Protein AF-A0A8R1TGW3-F1 (afdb_monomer)

InterPro domains:
  IPR015089 Cytochrome b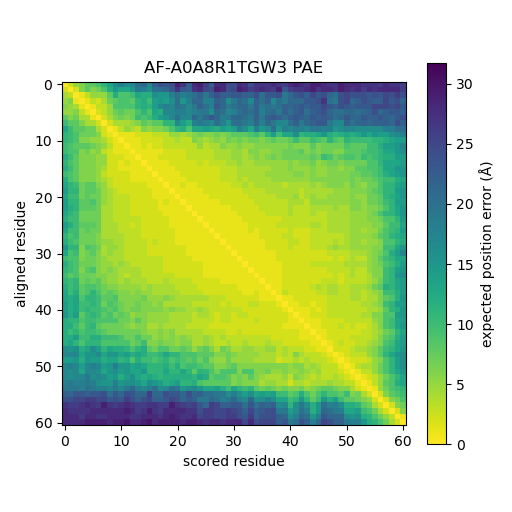-c1 complex subunit 10 [PF08997] (3-57)
  IPR015089 Cytochrome b-c1 complex subunit 10 [PTHR15420] (1-59)
  IPR029027 Single alpha-helix domain superfamily [SSF81518] (4-54)

Nearest PDB structures (foldseek):
  7tz6-assembly1_X  TM=8.235E-01  e=2.105E-03  Bos taurus
  8ugk-assembly1_3Y  TM=8.898E-01  e=5.395E-03  Sus scrofa
  8ugr-assembly1_3Y  TM=8.848E-01  e=5.395E-03  Sus scrofa
  8ugr-assembly1_3X  TM=8.538E-01  e=5.019E-03  Sus scrofa

Structure (mmCIF, N/CA/C/O backbone):
data_AF-A0A8R1TGW3-F1
#
_entry.id   AF-A0A8R1TGW3-F1
#
loop_
_atom_site.group_PDB
_atom_site.id
_atom_site.type_symbol
_atom_site.label_atom_id
_atom_site.label_alt_id
_atom_site.label_comp_id
_atom_site.label_asym_id
_atom_site.label_enti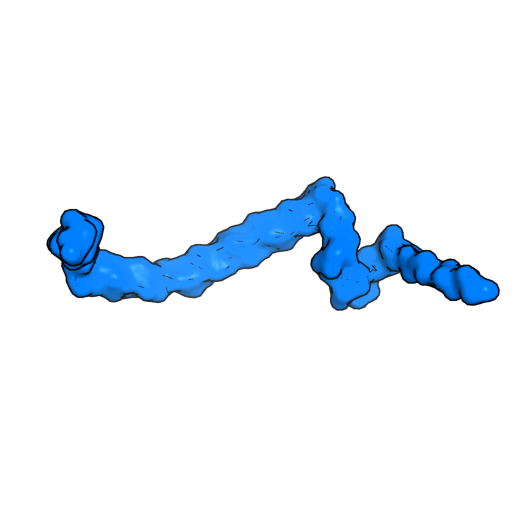ty_id
_atom_site.label_seq_id
_atom_site.pdbx_PDB_ins_code
_atom_site.Cartn_x
_atom_site.Cartn_y
_atom_site.Cartn_z
_atom_site.occupancy
_atom_site.B_iso_or_equiv
_atom_site.auth_seq_id
_atom_site.auth_comp_id
_atom_site.auth_asym_id
_atom_site.auth_atom_id
_atom_site.pdbx_PDB_model_num
ATOM 1 N N . MET A 1 1 ? -19.871 16.796 16.072 1.00 50.53 1 MET A N 1
ATOM 2 C CA . MET A 1 1 ? -19.447 15.380 15.961 1.00 50.53 1 MET A CA 1
ATOM 3 C C . MET A 1 1 ? -20.474 14.649 15.111 1.00 50.53 1 MET A C 1
ATOM 5 O O . MET A 1 1 ? -21.638 14.625 15.489 1.00 50.53 1 MET A O 1
ATOM 9 N N . SER A 1 2 ? -20.072 14.186 13.925 1.00 66.12 2 SER A N 1
ATOM 10 C CA . SER A 1 2 ? -20.952 13.543 12.935 1.00 66.12 2 SER A CA 1
ATOM 11 C C . SER A 1 2 ? -21.598 12.265 13.494 1.00 66.12 2 SER A C 1
ATOM 13 O O . SER A 1 2 ? -20.958 11.537 14.249 1.00 66.12 2 SER A O 1
ATOM 15 N N . LEU A 1 3 ? -22.844 11.966 13.101 1.00 66.44 3 LEU A N 1
ATOM 16 C CA . LEU A 1 3 ? -23.599 10.751 13.470 1.00 66.44 3 LEU A CA 1
ATOM 17 C C . LEU A 1 3 ? -22.800 9.448 13.272 1.00 66.44 3 LEU A C 1
ATOM 19 O O . LEU A 1 3 ? -22.980 8.485 14.015 1.00 66.44 3 LEU A O 1
ATOM 23 N N . VAL A 1 4 ? -21.860 9.452 12.326 1.00 67.31 4 VAL A N 1
ATOM 24 C CA . VAL A 1 4 ? -20.960 8.335 12.009 1.00 67.31 4 VAL A CA 1
ATOM 25 C C . VAL A 1 4 ? -20.113 7.908 13.216 1.00 67.31 4 VAL A C 1
ATOM 27 O O . VAL A 1 4 ? -19.947 6.714 13.455 1.00 67.31 4 VAL A O 1
ATOM 30 N N . SER A 1 5 ? -19.639 8.850 14.040 1.00 62.25 5 SER A N 1
ATOM 31 C CA . SER A 1 5 ? -18.800 8.525 15.205 1.00 62.25 5 SER A CA 1
ATOM 32 C C . SER A 1 5 ? -19.589 7.935 16.378 1.00 62.25 5 SER A C 1
ATOM 34 O O . SER A 1 5 ? -18.993 7.336 17.266 1.00 62.25 5 SER A O 1
ATOM 36 N N . LYS A 1 6 ? -20.921 8.096 16.400 1.00 65.38 6 LYS A N 1
ATOM 37 C CA . LYS A 1 6 ? -21.816 7.425 17.363 1.00 65.38 6 LYS A CA 1
ATOM 38 C C . LYS A 1 6 ? -22.206 6.012 16.912 1.00 65.38 6 LYS A C 1
ATOM 40 O O . LYS A 1 6 ? -22.475 5.170 17.760 1.00 65.38 6 LYS A O 1
ATOM 45 N N . LEU A 1 7 ? -22.235 5.759 15.602 1.00 65.81 7 LEU A N 1
ATOM 46 C CA . LEU A 1 7 ? -22.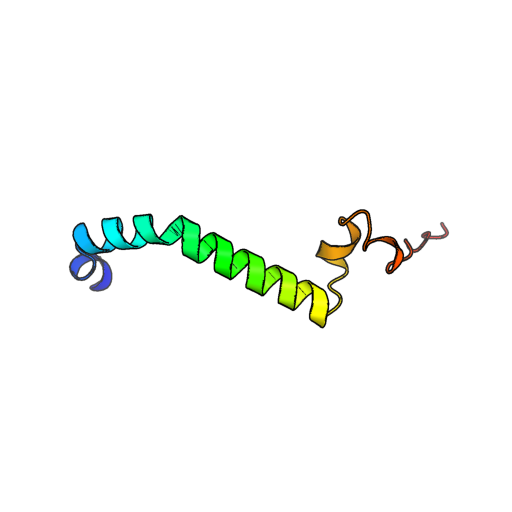576 4.462 15.004 1.00 65.81 7 LEU A CA 1
ATOM 47 C C . LEU A 1 7 ? -21.400 3.475 15.009 1.00 65.81 7 LEU A C 1
ATOM 49 O O . LEU A 1 7 ? -21.594 2.274 15.200 1.00 65.81 7 LEU A O 1
ATOM 53 N N . ILE A 1 8 ? -20.172 3.967 14.838 1.00 72.94 8 ILE A N 1
ATOM 54 C CA . ILE A 1 8 ? -18.974 3.123 14.814 1.00 72.94 8 ILE A CA 1
ATOM 55 C C . ILE A 1 8 ? -18.492 2.892 16.251 1.00 72.94 8 ILE A C 1
ATOM 57 O O . ILE A 1 8 ? -17.637 3.593 16.787 1.00 72.94 8 ILE A O 1
ATOM 61 N N . GLY A 1 9 ? -19.073 1.884 16.898 1.00 81.62 9 GLY A N 1
ATOM 62 C CA . GLY A 1 9 ? -18.607 1.396 18.194 1.00 81.62 9 GLY A CA 1
ATOM 63 C C . GLY A 1 9 ? -17.220 0.741 18.119 1.00 81.62 9 GLY A C 1
ATOM 64 O O . GLY A 1 9 ? -16.826 0.194 17.087 1.00 81.62 9 GLY A O 1
ATOM 65 N N . LYS A 1 10 ? -16.505 0.715 19.256 1.00 83.50 10 LYS A N 1
ATOM 66 C CA . LYS A 1 10 ? -15.158 0.117 19.415 1.00 83.50 10 LYS A CA 1
ATOM 67 C C . LYS A 1 10 ? -15.040 -1.285 18.796 1.00 83.50 10 LYS A C 1
ATOM 69 O O . LYS A 1 10 ? -14.035 -1.603 18.172 1.00 83.50 10 LYS A O 1
ATOM 74 N N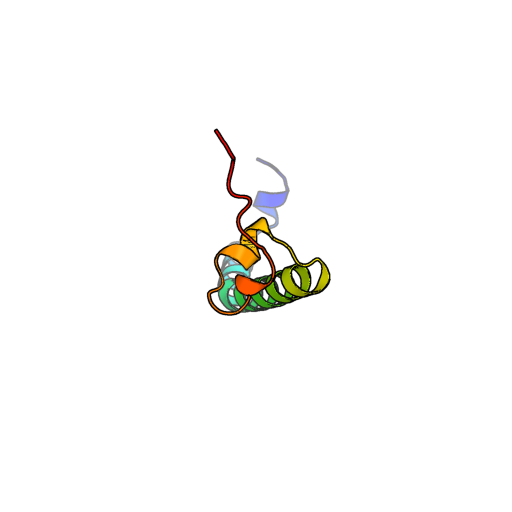 . ARG A 1 11 ? -16.103 -2.091 18.896 1.00 85.31 11 ARG A N 1
ATOM 75 C CA . ARG A 1 11 ? -16.209 -3.437 18.310 1.00 85.31 11 ARG A CA 1
ATOM 76 C C . ARG A 1 11 ? -16.038 -3.465 16.783 1.00 85.31 11 ARG A C 1
ATOM 78 O O . ARG A 1 11 ? -15.441 -4.408 16.269 1.00 85.31 11 ARG A O 1
ATOM 85 N N . TYR A 1 12 ? -16.573 -2.488 16.053 1.00 86.75 12 TYR A N 1
ATOM 86 C CA . TYR A 1 12 ? -16.453 -2.440 14.591 1.00 86.75 12 TYR A CA 1
ATOM 87 C C . TYR A 1 12 ? -15.050 -2.018 14.160 1.00 86.75 12 TYR A C 1
ATOM 89 O O . TYR A 1 12 ? -14.517 -2.568 13.203 1.00 86.75 12 TYR A O 1
ATOM 97 N N . ILE A 1 13 ? -14.417 -1.121 14.920 1.00 88.56 13 ILE A N 1
ATOM 98 C CA . ILE A 1 13 ? -13.025 -0.711 14.694 1.00 88.56 13 ILE A CA 1
ATOM 99 C C . ILE A 1 13 ? -12.086 -1.908 14.873 1.00 88.56 13 ILE A C 1
ATOM 101 O O . ILE A 1 13 ? -11.250 -2.163 14.013 1.00 88.56 13 ILE A O 1
ATOM 105 N N . THR A 1 14 ? -12.254 -2.691 15.945 1.00 90.62 14 THR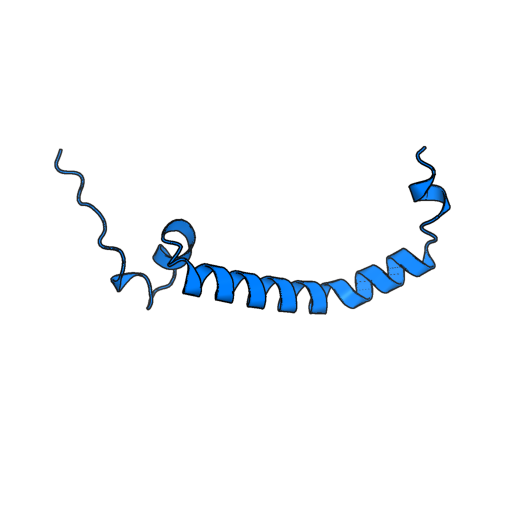 A N 1
ATOM 106 C CA . THR A 1 14 ? -11.434 -3.892 16.178 1.00 90.62 14 THR A CA 1
ATOM 107 C C . THR A 1 14 ? -11.574 -4.917 15.052 1.00 90.62 14 THR A C 1
ATOM 109 O O . THR A 1 14 ? -10.571 -5.469 14.615 1.00 90.62 14 THR A O 1
ATOM 112 N N . GLN A 1 15 ? -12.789 -5.134 14.539 1.00 92.69 15 GLN A N 1
ATOM 113 C CA . GLN A 1 15 ? -13.011 -6.021 13.391 1.00 92.69 15 GLN A CA 1
ATOM 114 C C . GLN A 1 15 ? -12.376 -5.469 12.112 1.00 92.69 15 GLN A C 1
ATOM 116 O O . GLN A 1 15 ? -11.691 -6.203 11.412 1.00 92.69 15 GLN A O 1
ATOM 121 N N . ALA A 1 16 ? -12.545 -4.178 11.818 1.00 92.88 16 ALA A N 1
ATOM 122 C CA . ALA A 1 16 ? -11.941 -3.564 10.639 1.00 92.88 16 ALA A CA 1
ATOM 123 C C . ALA A 1 16 ? -10.412 -3.713 10.644 1.00 92.88 16 ALA A C 1
ATOM 125 O O . ALA A 1 16 ? -9.835 -4.083 9.626 1.00 92.88 16 ALA A O 1
ATOM 126 N N . ILE A 1 17 ? -9.770 -3.520 11.803 1.00 94.00 17 ILE A N 1
ATOM 127 C CA . ILE A 1 17 ? -8.321 -3.706 11.971 1.00 94.00 17 ILE A CA 1
ATOM 128 C C . ILE A 1 17 ? -7.900 -5.147 11.646 1.00 94.00 17 ILE A C 1
ATOM 130 O O . ILE A 1 17 ? -6.881 -5.348 10.990 1.00 94.00 17 ILE A O 1
ATOM 134 N N . GLN A 1 18 ? -8.688 -6.149 12.045 1.00 95.81 18 GLN A N 1
ATOM 135 C CA . GLN A 1 18 ? -8.390 -7.555 11.742 1.00 95.81 18 GLN A CA 1
ATOM 136 C C . GLN A 1 18 ? -8.403 -7.859 10.237 1.00 95.81 18 GLN A C 1
ATOM 138 O O . GLN A 1 18 ? -7.657 -8.727 9.792 1.00 95.81 18 GLN A O 1
ATOM 143 N N . TYR A 1 19 ? -9.199 -7.133 9.448 1.00 96.50 19 TYR A N 1
ATOM 144 C CA . TYR A 1 19 ? -9.269 -7.294 7.992 1.00 96.50 19 TYR A CA 1
ATOM 145 C C . TYR A 1 19 ? -8.290 -6.401 7.216 1.00 96.50 19 TYR A C 1
ATOM 147 O O . TYR A 1 19 ? -8.217 -6.504 5.993 1.00 96.50 19 TYR A O 1
ATOM 155 N N . VAL A 1 20 ? -7.502 -5.546 7.879 1.00 96.94 20 VAL A N 1
ATOM 156 C CA . VAL A 1 20 ? -6.506 -4.696 7.199 1.00 96.94 20 VAL A CA 1
ATOM 157 C C . VAL A 1 20 ? -5.511 -5.513 6.363 1.00 96.94 20 VAL A C 1
ATOM 159 O O . VAL A 1 20 ? -5.295 -5.140 5.209 1.00 96.94 20 VAL A O 1
ATOM 162 N N . PRO A 1 21 ? -4.937 -6.634 6.853 1.00 96.81 21 PRO A N 1
ATOM 163 C CA . PRO A 1 21 ? -4.000 -7.416 6.051 1.00 96.81 21 PRO A CA 1
ATOM 164 C C . PRO A 1 21 ? -4.645 -7.980 4.783 1.00 96.81 21 PRO A C 1
ATOM 166 O O . PRO A 1 21 ? -4.076 -7.860 3.701 1.00 96.81 21 PRO A O 1
ATOM 169 N N . SER A 1 22 ? -5.852 -8.549 4.884 1.00 97.00 22 SER A N 1
ATOM 170 C CA . SER A 1 22 ? -6.541 -9.127 3.726 1.00 97.00 22 SER A CA 1
ATOM 171 C C . SER A 1 22 ? -6.965 -8.056 2.723 1.00 97.00 22 SER A C 1
ATOM 173 O O . SER A 1 22 ? -6.757 -8.237 1.526 1.00 97.00 22 SER A O 1
ATOM 175 N N . ALA A 1 23 ? -7.483 -6.918 3.191 1.00 97.75 23 ALA A N 1
ATOM 176 C CA . ALA A 1 23 ? -7.779 -5.771 2.337 1.00 97.75 23 ALA A CA 1
ATOM 177 C C . ALA A 1 23 ? -6.520 -5.258 1.618 1.00 97.75 23 ALA A C 1
ATOM 179 O O . ALA A 1 23 ? -6.580 -4.940 0.432 1.00 97.75 23 ALA A O 1
ATOM 180 N N . GLY A 1 24 ? -5.373 -5.243 2.306 1.00 98.06 24 GLY A N 1
ATOM 181 C CA . GLY A 1 24 ? -4.078 -4.911 1.718 1.00 98.06 24 GLY A CA 1
ATOM 182 C C . GLY A 1 24 ? -3.686 -5.864 0.588 1.00 98.06 24 GLY A C 1
ATOM 183 O O . GLY A 1 24 ? -3.334 -5.403 -0.495 1.00 98.06 24 GLY A O 1
ATOM 184 N N . PHE A 1 25 ? -3.812 -7.178 0.797 1.00 98.31 25 PHE A N 1
ATOM 185 C CA . PHE A 1 25 ? -3.525 -8.171 -0.244 1.00 98.31 25 PHE A CA 1
ATOM 186 C C . PHE A 1 25 ? -4.461 -8.046 -1.448 1.00 98.31 25 PHE A C 1
ATOM 188 O O . PHE A 1 25 ? -3.978 -7.972 -2.575 1.00 98.31 25 PHE A O 1
ATOM 195 N N . TYR A 1 26 ? -5.777 -7.952 -1.236 1.00 98.12 26 TYR A N 1
ATOM 196 C CA . TYR A 1 26 ? -6.724 -7.774 -2.342 1.00 98.12 26 TYR A CA 1
ATOM 197 C C . TYR A 1 26 ? -6.492 -6.461 -3.099 1.00 98.12 26 TYR A C 1
ATOM 199 O O . TYR A 1 26 ? -6.551 -6.444 -4.329 1.00 98.12 26 TYR A O 1
ATOM 207 N N . GLY A 1 27 ? -6.175 -5.379 -2.383 1.00 98.19 27 GLY A N 1
ATOM 208 C CA . GLY A 1 27 ? -5.806 -4.099 -2.982 1.00 98.19 27 GLY A CA 1
ATOM 209 C C . GLY A 1 27 ? -4.537 -4.200 -3.826 1.00 98.19 27 GLY A C 1
ATOM 210 O O . GLY A 1 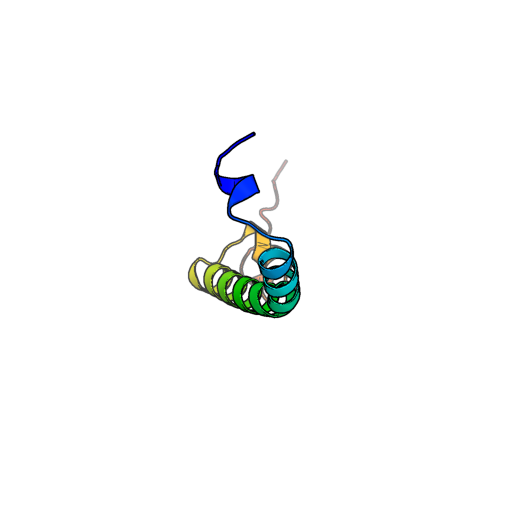27 ? -4.524 -3.737 -4.964 1.00 98.19 27 GLY A O 1
ATOM 211 N N . ALA A 1 28 ? -3.499 -4.864 -3.313 1.00 97.75 28 ALA A N 1
ATOM 212 C CA . ALA A 1 28 ? -2.258 -5.096 -4.045 1.00 97.75 28 ALA A CA 1
ATOM 213 C C . ALA A 1 28 ? -2.497 -5.933 -5.310 1.00 97.75 28 ALA A C 1
ATOM 215 O O . ALA A 1 28 ? -2.055 -5.544 -6.387 1.00 97.75 28 ALA A O 1
ATOM 216 N N . THR A 1 29 ? -3.256 -7.029 -5.218 1.00 98.12 29 THR A N 1
ATOM 217 C CA . THR A 1 29 ? -3.596 -7.866 -6.377 1.00 98.12 29 THR A CA 1
ATOM 218 C C . THR A 1 29 ? -4.370 -7.083 -7.437 1.00 98.12 29 THR A C 1
ATOM 220 O O . THR A 1 29 ? -4.011 -7.129 -8.613 1.00 98.12 29 THR A O 1
ATOM 223 N N . GLY A 1 30 ? -5.400 -6.330 -7.037 1.00 97.88 30 GLY A N 1
ATOM 224 C CA . GLY A 1 30 ? -6.166 -5.488 -7.958 1.00 97.88 30 GLY A CA 1
ATOM 225 C C . GLY A 1 30 ? -5.305 -4.407 -8.614 1.00 97.88 30 GLY A C 1
ATOM 226 O O . GLY A 1 30 ? -5.408 -4.176 -9.816 1.00 97.88 30 GLY A O 1
ATOM 227 N N . PHE A 1 31 ? -4.400 -3.793 -7.850 1.00 96.75 31 PHE A N 1
ATOM 228 C CA . PHE A 1 31 ? -3.466 -2.795 -8.360 1.00 96.75 31 PHE A CA 1
ATOM 229 C C . PHE A 1 31 ? -2.464 -3.381 -9.360 1.00 96.75 31 PHE A C 1
ATOM 231 O O . PHE A 1 31 ? -2.225 -2.780 -10.407 1.00 96.75 31 PHE A O 1
ATOM 238 N N . THR A 1 32 ? -1.913 -4.568 -9.091 1.00 95.25 32 THR A N 1
ATOM 239 C CA . THR A 1 32 ? -1.038 -5.274 -10.036 1.00 95.25 32 THR A CA 1
ATOM 240 C C . THR A 1 32 ? -1.781 -5.610 -11.325 1.00 95.25 32 THR A C 1
ATOM 242 O O . THR A 1 32 ? -1.250 -5.385 -12.410 1.00 95.25 32 THR A O 1
ATOM 245 N N . LEU A 1 33 ? -3.020 -6.096 -11.217 1.00 96.75 33 LEU A N 1
ATOM 246 C CA . LEU A 1 33 ? -3.857 -6.417 -12.370 1.00 96.75 33 LEU A CA 1
ATOM 247 C C . LEU A 1 33 ? -4.166 -5.168 -13.208 1.00 96.75 33 LEU A C 1
ATOM 249 O O . LEU A 1 33 ? -4.043 -5.208 -14.429 1.00 96.75 33 LEU A O 1
ATOM 253 N N . LEU A 1 34 ? -4.492 -4.044 -12.565 1.00 97.31 34 LEU A N 1
ATOM 254 C CA . LEU A 1 34 ? -4.678 -2.761 -13.243 1.00 97.31 34 LEU A CA 1
ATOM 255 C C . LEU A 1 34 ? -3.404 -2.342 -13.978 1.00 97.31 34 LEU A C 1
ATOM 257 O O . LEU A 1 34 ? -3.475 -2.055 -15.168 1.00 97.31 34 LEU A O 1
ATOM 261 N N . CYS A 1 35 ? -2.251 -2.346 -13.298 1.00 94.31 35 CYS A N 1
ATOM 262 C CA . CYS A 1 35 ? -0.968 -2.000 -13.914 1.00 94.31 35 CYS A CA 1
ATOM 263 C C . CYS A 1 35 ? -0.679 -2.866 -15.144 1.00 94.31 35 CYS A C 1
ATOM 265 O O . CYS A 1 35 ? -0.222 -2.340 -16.155 1.0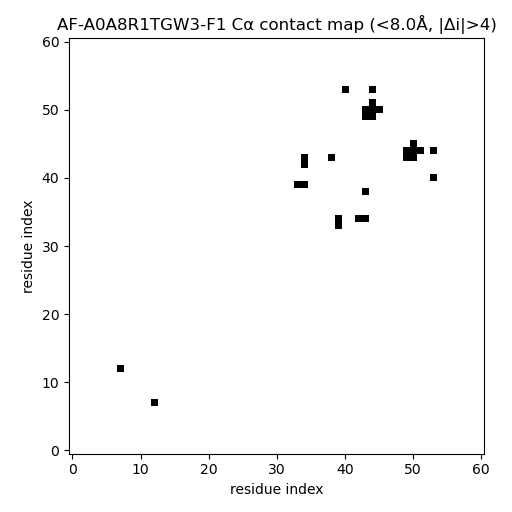0 94.31 35 CYS A O 1
ATOM 267 N N . TYR A 1 36 ? -0.963 -4.169 -15.059 1.00 90.69 36 TYR A N 1
ATOM 268 C CA . TYR A 1 36 ? -0.786 -5.111 -16.160 1.00 90.69 36 TYR A CA 1
ATOM 269 C C . TYR A 1 36 ? -1.700 -4.793 -17.351 1.00 90.69 36 TYR A C 1
ATOM 271 O O . TYR A 1 36 ? -1.223 -4.741 -18.479 1.00 90.69 36 TYR A O 1
ATOM 279 N N . PHE A 1 37 ? -2.992 -4.539 -17.118 1.00 95.00 37 PHE A N 1
ATOM 280 C CA . PHE A 1 37 ? -3.946 -4.282 -18.202 1.00 95.00 37 PHE A CA 1
ATOM 281 C C . PHE A 1 37 ? -3.758 -2.930 -18.887 1.00 95.00 37 PHE A C 1
ATOM 283 O O . PHE A 1 37 ? -3.986 -2.822 -20.088 1.00 95.00 37 PHE A O 1
ATOM 290 N N . THR A 1 38 ? -3.382 -1.893 -18.140 1.00 93.62 38 THR A N 1
ATOM 291 C CA . THR A 1 38 ? -3.218 -0.541 -18.692 1.00 93.62 38 THR A CA 1
ATOM 292 C C . THR A 1 38 ? -1.794 -0.248 -19.147 1.00 93.62 38 THR A C 1
ATOM 294 O O . THR A 1 38 ? -1.538 0.853 -19.629 1.00 93.62 38 THR A O 1
ATOM 297 N N . ASP A 1 39 ? -0.868 -1.202 -18.978 1.00 90.81 39 ASP A N 1
ATOM 298 C CA . ASP A 1 39 ? 0.565 -1.007 -19.196 1.00 90.81 39 ASP A CA 1
ATOM 299 C C . ASP A 1 39 ? 1.073 0.282 -18.534 1.00 90.81 39 ASP A C 1
ATOM 301 O O . ASP A 1 39 ? 1.704 1.142 -19.156 1.00 90.81 39 ASP A O 1
ATOM 305 N N . TRP A 1 40 ? 0.771 0.440 -17.242 1.00 93.19 40 TRP A N 1
ATOM 306 C CA . TRP A 1 40 ? 1.013 1.691 -16.530 1.00 93.19 40 TRP A CA 1
ATOM 307 C C . TRP A 1 40 ? 2.513 2.003 -16.369 1.00 93.19 40 TRP A C 1
ATOM 309 O O . TRP A 1 40 ? 3.152 1.622 -15.384 1.00 93.19 40 TRP A O 1
ATOM 319 N N . LYS A 1 41 ? 3.065 2.769 -17.322 1.00 89.62 41 LYS A N 1
ATOM 320 C CA . LYS A 1 41 ? 4.491 3.148 -17.402 1.00 89.62 41 LYS A CA 1
ATOM 321 C C . LYS A 1 41 ? 5.048 3.715 -16.096 1.00 89.62 41 LYS A C 1
ATOM 323 O O . LYS A 1 41 ? 6.130 3.310 -15.688 1.00 89.62 41 LYS A O 1
ATOM 328 N N . LEU A 1 42 ? 4.306 4.601 -15.421 1.00 90.62 42 LEU A N 1
ATOM 329 C CA . LEU A 1 42 ? 4.756 5.279 -14.195 1.00 90.62 42 LEU A CA 1
ATOM 330 C C . LEU A 1 42 ? 5.207 4.296 -13.105 1.00 90.62 42 LEU A C 1
ATOM 332 O O . LEU A 1 42 ? 6.182 4.554 -12.405 1.00 90.62 42 LEU A O 1
ATOM 336 N N . VAL A 1 43 ? 4.503 3.171 -12.979 1.00 91.56 43 VAL A N 1
ATOM 337 C CA . VAL A 1 43 ? 4.775 2.144 -11.970 1.00 91.56 43 VAL A CA 1
ATOM 338 C C . VAL A 1 43 ? 5.685 1.061 -12.550 1.00 91.56 43 VAL A C 1
ATOM 340 O O . VAL A 1 43 ? 6.701 0.709 -11.953 1.00 91.56 43 VAL A O 1
ATOM 343 N N . LEU A 1 44 ? 5.355 0.556 -13.743 1.00 90.50 44 LEU A N 1
ATOM 344 C CA . LEU A 1 44 ? 6.029 -0.593 -14.351 1.00 90.50 44 LEU A CA 1
ATOM 345 C C . LEU A 1 44 ? 7.471 -0.312 -14.799 1.00 90.50 44 LEU A C 1
ATOM 347 O O . LEU A 1 44 ? 8.264 -1.248 -14.869 1.00 90.50 44 LEU A O 1
ATOM 351 N N . GLN A 1 45 ? 7.856 0.946 -15.039 1.00 89.94 45 GLN A N 1
ATOM 352 C CA . GLN A 1 45 ? 9.243 1.305 -15.376 1.00 89.94 45 GLN A CA 1
ATOM 353 C C . GLN A 1 45 ? 10.258 0.967 -14.269 1.00 89.94 45 GLN A C 1
ATOM 355 O O . GLN A 1 45 ? 11.447 0.805 -14.550 1.00 89.94 45 GLN A O 1
ATOM 360 N N . TYR A 1 46 ? 9.799 0.855 -13.018 1.00 89.06 46 TYR A N 1
ATOM 361 C CA . TYR A 1 46 ? 10.632 0.489 -11.871 1.00 89.06 46 TYR A CA 1
ATOM 362 C C . TYR A 1 46 ? 10.713 -1.026 -11.647 1.00 89.06 46 TYR A C 1
ATOM 364 O O . TYR A 1 46 ? 11.508 -1.480 -10.826 1.00 89.06 46 TYR A O 1
ATOM 372 N N . VAL A 1 47 ? 9.919 -1.824 -12.369 1.00 88.94 47 VAL A N 1
ATOM 373 C CA . VAL A 1 47 ? 9.951 -3.287 -12.279 1.00 88.94 47 VAL A CA 1
ATOM 374 C C . VAL A 1 47 ? 11.079 -3.806 -13.178 1.00 88.94 47 VAL A C 1
ATOM 376 O O . VAL A 1 47 ? 10.965 -3.669 -14.395 1.00 88.94 47 VAL A O 1
ATOM 379 N N . PRO A 1 48 ? 12.139 -4.444 -12.638 1.00 85.88 48 PRO A N 1
ATOM 380 C CA . PRO A 1 48 ? 13.354 -4.762 -13.398 1.00 85.88 48 PRO A CA 1
ATOM 381 C C . PRO A 1 48 ? 13.108 -5.564 -14.681 1.00 85.88 48 PRO A C 1
ATOM 383 O O . PRO A 1 48 ? 13.752 -5.323 -15.694 1.00 85.88 48 PRO A O 1
ATOM 386 N N . TYR A 1 49 ? 12.150 -6.494 -14.653 1.00 84.88 49 TYR A N 1
ATOM 387 C CA . TYR A 1 49 ? 11.819 -7.337 -15.805 1.00 84.88 49 TYR A CA 1
ATOM 388 C C . TYR A 1 49 ? 10.878 -6.649 -16.813 1.00 84.88 49 TYR A C 1
ATOM 390 O O . TYR A 1 49 ? 11.007 -6.843 -18.019 1.00 84.88 49 TYR A O 1
ATOM 398 N N . TYR A 1 50 ? 9.952 -5.815 -16.331 1.00 83.88 50 TYR A N 1
ATOM 399 C CA . TYR A 1 50 ? 8.902 -5.187 -17.150 1.00 83.88 50 TYR A CA 1
ATOM 400 C C . TYR A 1 50 ? 9.323 -3.832 -17.747 1.00 83.88 50 TYR A C 1
ATOM 402 O O . TYR A 1 50 ? 8.757 -3.370 -18.736 1.00 83.88 50 TYR A O 1
ATOM 410 N N . ASN A 1 51 ? 10.353 -3.217 -17.166 1.00 81.06 51 ASN A N 1
ATOM 411 C CA . ASN A 1 51 ? 11.006 -1.979 -17.588 1.00 81.06 51 ASN A CA 1
ATOM 412 C C . ASN A 1 51 ? 11.427 -1.973 -19.066 1.00 81.06 51 ASN A C 1
ATOM 414 O O . ASN A 1 51 ? 11.375 -0.925 -19.706 1.00 81.06 51 ASN A O 1
ATOM 418 N N . THR A 1 52 ? 11.797 -3.133 -19.613 1.00 80.81 52 THR A N 1
ATOM 419 C CA . THR A 1 52 ? 12.276 -3.279 -20.998 1.00 80.81 52 THR A CA 1
ATOM 420 C C . THR A 1 52 ? 11.253 -2.830 -22.045 1.00 80.81 52 THR A C 1
ATOM 422 O O . THR A 1 52 ? 11.633 -2.451 -23.150 1.00 80.81 52 THR A O 1
ATOM 425 N N . LYS A 1 53 ? 9.960 -2.807 -21.692 1.00 78.94 53 LYS A N 1
ATOM 426 C CA . LYS A 1 53 ? 8.868 -2.314 -22.542 1.00 78.94 53 LYS A CA 1
ATOM 427 C C . LYS A 1 53 ? 8.874 -0.792 -22.727 1.00 78.94 53 LYS A C 1
ATOM 429 O O . LYS A 1 53 ? 8.296 -0.295 -23.690 1.00 78.94 53 LYS A O 1
ATOM 434 N N . PHE A 1 54 ? 9.502 -0.046 -21.820 1.00 81.56 54 PHE A N 1
ATOM 435 C CA . PHE A 1 54 ? 9.483 1.413 -21.814 1.00 81.56 54 PHE A CA 1
ATOM 436 C C . PHE A 1 54 ? 10.895 1.953 -22.053 1.00 81.56 54 PHE A C 1
ATOM 438 O O . PHE A 1 54 ? 11.630 2.177 -21.087 1.00 81.56 54 PHE A O 1
ATOM 445 N N . PRO A 1 55 ? 11.296 2.182 -23.316 1.00 75.56 55 PRO A N 1
ATOM 446 C CA . PRO A 1 55 ? 12.567 2.829 -23.594 1.00 75.56 55 PRO A CA 1
ATOM 447 C C . PRO A 1 55 ? 12.603 4.194 -22.899 1.00 75.56 55 PRO A C 1
ATOM 449 O O . PRO A 1 55 ? 11.622 4.947 -22.902 1.00 75.56 55 PRO A O 1
ATOM 452 N N . LYS A 1 56 ? 13.732 4.496 -22.252 1.00 71.75 56 LYS A N 1
ATOM 453 C CA . LYS A 1 56 ? 13.989 5.843 -21.749 1.00 71.75 56 LYS A CA 1
ATOM 454 C C . LYS A 1 56 ? 14.211 6.723 -22.968 1.00 71.75 56 LYS A C 1
ATOM 456 O O . LYS A 1 56 ? 15.130 6.467 -23.739 1.00 71.75 56 LYS A O 1
ATOM 461 N N . GLU A 1 57 ? 13.353 7.717 -23.146 1.00 69.69 57 GLU A N 1
ATOM 462 C CA . GLU A 1 57 ? 13.602 8.768 -24.123 1.00 69.69 57 GLU A CA 1
ATOM 463 C C . GLU A 1 57 ? 14.889 9.471 -23.687 1.00 69.69 57 GLU A C 1
ATOM 465 O O . GLU A 1 57 ? 14.963 10.042 -22.596 1.00 69.69 57 GLU A O 1
ATOM 470 N N . VAL A 1 58 ? 15.941 9.313 -24.492 1.00 63.38 58 VAL A N 1
ATOM 471 C CA . VAL A 1 58 ? 17.145 10.128 -24.380 1.00 63.38 58 VAL A CA 1
ATOM 472 C C . VAL A 1 58 ? 16.688 11.517 -24.792 1.00 63.38 58 VAL A C 1
ATOM 474 O O . VAL A 1 58 ? 16.372 11.734 -25.958 1.00 63.38 58 VAL A O 1
ATOM 477 N N . ALA A 1 59 ? 16.547 12.419 -23.824 1.00 57.84 59 ALA A N 1
ATOM 478 C CA . ALA A 1 59 ? 16.418 13.830 -24.133 1.00 57.84 59 ALA A CA 1
ATOM 479 C C . ALA A 1 59 ? 17.728 14.234 -24.823 1.00 57.84 59 ALA A C 1
ATOM 481 O O . ALA A 1 59 ? 18.768 14.304 -24.171 1.00 57.84 59 ALA A O 1
ATOM 482 N N . GLU A 1 60 ? 17.691 14.367 -26.147 1.00 55.03 60 GLU A N 1
ATOM 483 C CA . GLU A 1 60 ? 18.719 15.089 -26.888 1.00 55.03 60 GLU A CA 1
ATOM 484 C C . GLU A 1 60 ? 18.673 16.546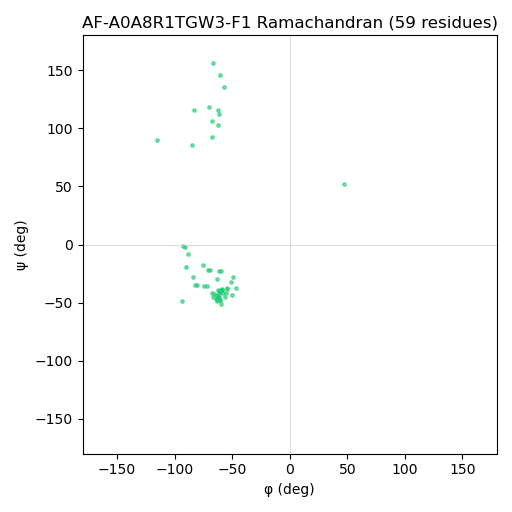 -26.404 1.00 55.03 60 GLU A C 1
ATOM 486 O O . GLU A 1 60 ? 17.635 17.204 -26.510 1.00 55.03 60 GLU A O 1
ATOM 491 N N . GLU A 1 61 ? 19.772 16.983 -25.782 1.00 44.25 61 GLU A N 1
ATOM 492 C CA . GLU A 1 61 ? 20.080 18.390 -25.488 1.00 44.25 61 GLU A CA 1
ATOM 493 C C . GLU A 1 61 ? 20.499 19.139 -26.759 1.00 44.25 61 GLU A C 1
ATOM 495 O O . GLU A 1 61 ? 21.236 18.546 -27.583 1.00 44.25 61 GLU A O 1
#

Organism: Acyrthosiphon pisum (NCBI:txi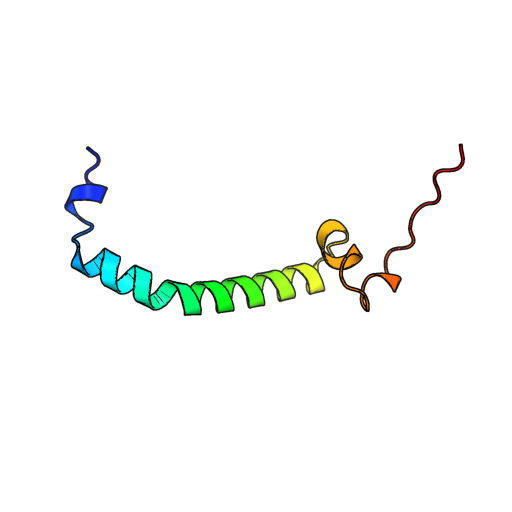d7029)

Secondary structure (DSSP, 8-state):
--THHHHS-HHHHHHHHHTHHHHHHHHHHHHHHHHHHHT-HHHHTTSTTTGGGS-------

Mean predicted aligned error: 8.64 Å

Solvent-accessible surface area (backbone atoms only — not comparable to full-atom values): 3848 Å² total; per-residue (Å²): 132,64,72,64,70,75,69,60,45,73,71,56,53,57,53,53,59,70,44,46,64,59,52,49,52,54,50,50,52,52,50,51,52,48,39,63,76,68,61,38,57,92,63,40,56,74,37,86,81,60,20,77,81,57,78,78,81,77,79,82,128

Foldseek 3Di:
DDPVVVVDDPVNVVVVVVCVVVVVVVVVVVVVVVCVVVVPCVPQCPVVVSVVVDDDPPPDD

Sequence (61 aa):
MSLVSKLIGKRYITQAIQYVPSAGFYGATGFTLLCYFTDWKLVLQYVPYYNTKFPKEVAEE

Radius of gyration: 20.14 Å; Cα contacts (8 Å, |Δi|>4): 14; chains: 1; bounding box: 44×28×46 Å

pLDDT: mean 84.73, std 13.65, range [44.25, 98.31]